Protein AF-A0A1J3HEH3-F1 (afdb_monomer_lite)

Organism: Noccaea caerulescens (NCBI:txid107243)

InterPro domains:
  IPR045122 Calcium permeable stress-gated cation channel 1-like [PTHR13018] (4-88)

Structure (mmCIF, N/CA/C/O backbone):
data_AF-A0A1J3HEH3-F1
#
_entry.id   AF-A0A1J3HEH3-F1
#
loop_
_atom_site.group_PDB
_atom_site.id
_atom_site.type_symbol
_atom_site.label_atom_id
_atom_site.label_alt_id
_atom_site.label_comp_id
_atom_site.label_asym_id
_atom_site.label_entity_id
_atom_site.label_seq_id
_atom_site.pdbx_PDB_ins_code
_atom_site.Cartn_x
_atom_site.Cartn_y
_atom_site.Cartn_z
_atom_site.occupancy
_atom_site.B_iso_or_equiv
_atom_site.auth_seq_id
_atom_site.auth_comp_id
_atom_site.auth_asym_id
_atom_site.auth_atom_id
_atom_site.pdbx_PDB_model_num
ATOM 1 N N . SER A 1 1 ? -23.350 -14.826 29.253 1.00 55.03 1 SER A N 1
ATOM 2 C CA . SER A 1 1 ? -22.639 -15.239 30.481 1.00 55.03 1 SER A CA 1
ATOM 3 C C . SER A 1 1 ? -23.355 -16.451 31.055 1.00 55.03 1 SER A C 1
ATOM 5 O O . SER A 1 1 ? -24.339 -16.294 31.759 1.00 55.03 1 SER A O 1
ATOM 7 N N . THR A 1 2 ? -22.941 -17.665 30.685 1.00 69.25 2 THR A N 1
ATOM 8 C CA . THR A 1 2 ? -23.605 -18.918 31.111 1.00 69.25 2 THR A CA 1
ATOM 9 C C . THR A 1 2 ? -23.197 -19.367 32.520 1.00 69.25 2 THR A C 1
ATOM 11 O O . THR A 1 2 ? -23.761 -20.311 33.052 1.00 69.25 2 THR A O 1
ATOM 14 N N . LYS A 1 3 ? -22.252 -18.660 33.160 1.00 76.94 3 LYS A N 1
ATOM 15 C CA . LYS A 1 3 ? -21.774 -18.915 34.532 1.00 76.94 3 LYS A CA 1
ATOM 16 C C . LYS A 1 3 ? -22.343 -17.947 35.586 1.00 76.94 3 LYS A C 1
ATOM 18 O O . LYS A 1 3 ? -21.741 -17.781 36.639 1.00 76.94 3 LYS A O 1
ATOM 23 N N . GLY A 1 4 ? -23.441 -17.241 35.297 1.00 65.56 4 GLY A N 1
ATOM 24 C CA . GLY A 1 4 ? -24.100 -16.351 36.271 1.00 65.56 4 GLY A CA 1
ATOM 25 C C . GLY A 1 4 ? -23.306 -15.097 36.673 1.00 65.56 4 GLY A C 1
ATOM 26 O O . GLY A 1 4 ? -23.712 -14.365 37.568 1.00 65.56 4 GLY A O 1
ATOM 27 N N . LYS A 1 5 ? -22.185 -14.794 36.004 1.00 69.12 5 LYS A N 1
ATOM 28 C CA . LYS A 1 5 ? -21.405 -13.569 36.237 1.00 69.12 5 LYS A CA 1
ATOM 29 C C . LYS A 1 5 ? -21.936 -12.452 35.345 1.00 69.12 5 LYS A C 1
ATOM 31 O O . LYS A 1 5 ? -21.387 -12.185 34.279 1.00 69.12 5 LYS A O 1
ATOM 36 N N . ALA A 1 6 ? -23.047 -11.846 35.751 1.00 68.81 6 ALA A N 1
ATOM 37 C CA . ALA A 1 6 ? -23.643 -10.700 35.058 1.00 68.81 6 ALA A CA 1
ATOM 38 C C . ALA A 1 6 ? -22.864 -9.389 35.286 1.00 68.81 6 ALA A C 1
ATOM 40 O O . ALA A 1 6 ? -23.082 -8.419 34.580 1.00 68.81 6 ALA A O 1
ATOM 41 N N . GLN A 1 7 ? -21.927 -9.365 36.240 1.00 74.19 7 GLN A N 1
ATOM 42 C CA . GLN A 1 7 ? -21.089 -8.196 36.541 1.00 74.19 7 GLN A CA 1
ATOM 43 C C . GLN A 1 7 ? -19.855 -8.072 35.626 1.00 74.19 7 GLN A C 1
ATOM 45 O O . GLN A 1 7 ? -19.184 -7.047 35.633 1.00 74.19 7 GLN A O 1
ATOM 50 N N . SER A 1 8 ? -19.527 -9.096 34.824 1.00 79.06 8 SER A N 1
ATOM 51 C CA . SER A 1 8 ? -18.344 -9.081 33.942 1.00 79.06 8 SER A CA 1
ATOM 52 C C . SER A 1 8 ? -18.623 -8.568 32.525 1.00 79.06 8 SER A C 1
ATOM 54 O O . SER A 1 8 ? -17.692 -8.307 31.769 1.00 79.06 8 SER A O 1
ATOM 56 N N . THR A 1 9 ? -19.890 -8.425 32.137 1.00 83.06 9 THR A N 1
ATOM 57 C CA . THR A 1 9 ? -20.309 -7.836 30.855 1.00 83.06 9 THR A CA 1
ATOM 58 C C . THR A 1 9 ? -19.808 -6.407 30.618 1.00 83.06 9 THR A C 1
ATOM 60 O O . THR A 1 9 ? -19.341 -6.176 29.505 1.00 83.06 9 THR A O 1
ATOM 63 N N . PRO A 1 10 ? -19.805 -5.460 31.584 1.00 85.31 10 PRO A N 1
ATOM 64 C CA . PRO A 1 10 ? -19.242 -4.128 31.337 1.00 85.31 10 PRO A CA 1
ATOM 65 C C . PRO A 1 10 ?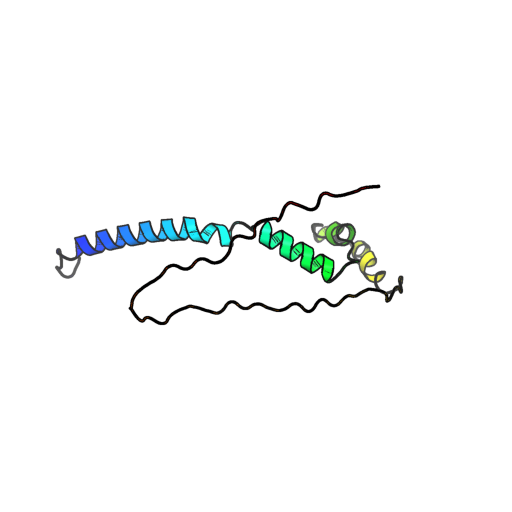 -17.752 -4.180 30.976 1.00 85.31 10 PRO A C 1
ATOM 67 O O . PRO A 1 10 ? -17.313 -3.471 30.076 1.00 85.31 10 PRO A O 1
ATOM 70 N N . PHE A 1 11 ? -16.983 -5.082 31.592 1.00 87.19 11 PHE A N 1
ATOM 71 C CA . PHE A 1 11 ? -15.567 -5.260 31.269 1.00 87.19 11 PHE A CA 1
ATOM 72 C C . PHE A 1 11 ? -15.354 -5.819 29.853 1.00 87.19 11 PHE A C 1
ATOM 74 O O . PHE A 1 11 ? -14.469 -5.364 29.134 1.00 87.19 11 PHE A O 1
ATOM 81 N N . LEU A 1 12 ? -16.201 -6.756 29.411 1.00 88.44 12 LEU A N 1
ATOM 82 C CA . LEU A 1 12 ? -16.157 -7.287 28.041 1.00 88.44 12 LEU A CA 1
ATOM 83 C C . LEU A 1 12 ? -16.525 -6.231 26.989 1.00 88.44 12 LEU A C 1
ATOM 85 O O . LEU A 1 12 ? -15.953 -6.224 25.899 1.00 88.44 12 LEU A O 1
ATOM 89 N N . ILE A 1 13 ? -17.447 -5.322 27.311 1.00 90.81 13 ILE A N 1
ATOM 90 C CA . ILE A 1 13 ? -17.818 -4.213 26.424 1.00 90.81 13 ILE A CA 1
ATOM 91 C C . ILE A 1 13 ? -16.640 -3.247 26.279 1.00 90.81 13 ILE A C 1
ATOM 93 O O . ILE A 1 13 ? -16.258 -2.918 25.157 1.00 90.81 13 ILE A O 1
ATOM 97 N N . VAL A 1 14 ? -16.014 -2.854 27.393 1.00 95.12 14 VAL A N 1
ATOM 98 C CA . VAL A 1 14 ? -14.816 -2.000 27.378 1.00 95.12 14 VAL A CA 1
ATOM 99 C C . VAL A 1 14 ? -13.687 -2.655 26.587 1.00 95.12 14 VAL A C 1
ATOM 101 O O . VAL A 1 14 ? -13.103 -2.005 25.724 1.00 95.12 14 VAL A O 1
ATOM 104 N N . LEU A 1 15 ? -13.423 -3.946 26.812 1.00 91.56 15 LEU A N 1
ATOM 105 C CA . LEU A 1 15 ? -12.418 -4.694 26.057 1.00 91.56 15 LEU A CA 1
ATOM 106 C C . LEU A 1 15 ? -12.694 -4.627 24.553 1.00 91.56 15 LEU A C 1
ATOM 108 O O . LEU A 1 15 ? -11.796 -4.299 23.789 1.00 91.56 15 LEU A O 1
ATOM 112 N N . THR A 1 16 ? -13.939 -4.859 24.137 1.00 93.94 16 THR A N 1
ATOM 113 C CA . THR A 1 16 ? -14.328 -4.817 22.720 1.00 93.94 16 THR A CA 1
ATOM 114 C C . THR A 1 16 ? -14.088 -3.434 22.105 1.00 93.94 16 THR A C 1
ATOM 116 O O . THR A 1 16 ? -13.525 -3.330 21.014 1.00 93.94 16 THR A O 1
ATOM 119 N N . ILE A 1 17 ? -14.449 -2.362 22.819 1.00 96.56 17 ILE A N 1
ATOM 120 C CA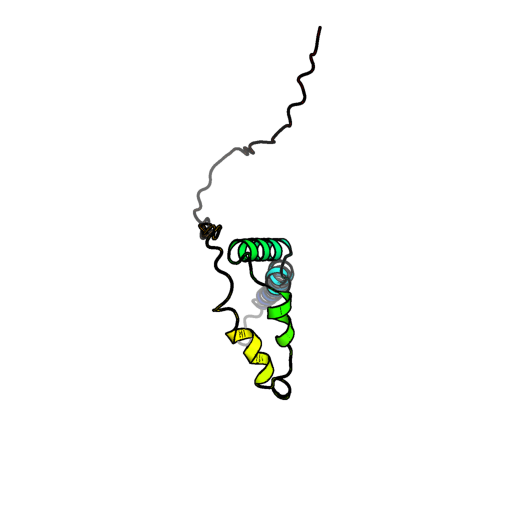 . ILE A 1 17 ? -14.214 -0.979 22.378 1.00 96.56 17 ILE A CA 1
ATOM 121 C C . ILE A 1 17 ? -12.709 -0.701 22.266 1.00 96.56 17 ILE A C 1
ATOM 123 O O . ILE A 1 17 ? -12.253 -0.184 21.244 1.00 96.56 17 ILE A O 1
ATOM 127 N N . CYS A 1 18 ? -11.923 -1.090 23.274 1.00 96.06 18 CYS A N 1
ATOM 128 C CA . CYS A 1 18 ? -10.469 -0.950 23.260 1.00 96.06 18 CYS A CA 1
ATOM 129 C C . CYS A 1 18 ? -9.827 -1.743 22.115 1.00 96.06 18 CYS A C 1
ATOM 131 O O . CYS A 1 18 ? -8.950 -1.210 21.441 1.00 96.06 18 CYS A O 1
ATOM 133 N N . THR A 1 19 ? -10.273 -2.971 21.840 1.00 95.94 19 THR A N 1
ATOM 134 C CA . THR A 1 19 ? -9.758 -3.795 20.737 1.00 95.94 19 THR A CA 1
ATOM 135 C C . THR A 1 19 ? -10.028 -3.150 19.380 1.00 95.94 19 THR A C 1
ATOM 137 O O . THR A 1 19 ? -9.120 -3.069 18.555 1.00 95.94 19 THR A O 1
ATOM 140 N N . ILE A 1 20 ? -11.240 -2.635 19.144 1.00 96.62 20 ILE A N 1
ATOM 141 C CA . ILE A 1 20 ? -11.574 -1.961 17.879 1.00 96.62 20 ILE A CA 1
ATOM 142 C C . ILE A 1 20 ? -10.791 -0.648 17.741 1.00 96.62 20 ILE A C 1
ATOM 144 O O . ILE A 1 20 ? -10.254 -0.359 16.670 1.00 96.62 20 ILE A O 1
ATOM 148 N N . GLY A 1 21 ? -10.685 0.137 18.817 1.00 96.50 21 GLY A N 1
ATOM 149 C CA . GLY A 1 21 ? -9.900 1.373 18.833 1.00 96.50 21 GLY A CA 1
ATOM 150 C C . GLY A 1 21 ? -8.421 1.117 18.542 1.00 96.50 21 GLY A C 1
ATOM 151 O O . GLY A 1 21 ? -7.835 1.771 17.678 1.00 96.50 21 GLY A O 1
ATOM 152 N N . PHE A 1 22 ? -7.845 0.104 19.188 1.00 96.19 22 PHE A N 1
ATOM 153 C CA . PHE A 1 22 ? -6.469 -0.321 18.959 1.00 96.19 22 PHE A CA 1
ATOM 154 C C . PHE A 1 22 ? -6.257 -0.817 17.526 1.00 96.19 22 PHE A C 1
ATOM 156 O O . PHE A 1 22 ? -5.295 -0.414 16.881 1.00 96.19 22 PHE A O 1
ATOM 163 N N . HIS A 1 23 ? -7.187 -1.599 16.973 1.00 95.56 23 HIS A N 1
ATOM 164 C CA . HIS A 1 23 ? -7.116 -2.030 15.578 1.00 95.56 23 HIS A CA 1
ATOM 165 C C . HIS A 1 23 ? -7.106 -0.838 14.607 1.00 95.56 23 HIS A C 1
ATOM 167 O O . HIS A 1 23 ? -6.292 -0.799 13.687 1.00 95.56 23 HIS A O 1
ATOM 173 N N . ARG A 1 24 ? -7.962 0.173 14.819 1.00 94.62 24 ARG A N 1
ATOM 174 C CA . ARG A 1 24 ? -7.968 1.391 13.985 1.00 94.62 24 ARG A CA 1
ATOM 175 C C . ARG A 1 24 ? -6.668 2.182 14.113 1.00 94.62 24 ARG A C 1
ATOM 177 O O . ARG A 1 24 ? -6.172 2.684 13.107 1.00 94.62 24 ARG A O 1
ATOM 184 N N . PHE A 1 25 ? -6.114 2.263 15.320 1.00 95.31 25 PHE A N 1
ATOM 185 C CA . PHE A 1 25 ? -4.817 2.889 15.557 1.00 95.31 25 PHE A CA 1
ATOM 186 C C . PHE A 1 25 ? -3.693 2.151 14.818 1.00 95.31 25 PHE A C 1
ATOM 188 O O . PHE A 1 25 ? -2.927 2.771 14.081 1.00 95.31 25 PHE A O 1
ATOM 195 N N . CYS A 1 26 ? -3.632 0.824 14.950 1.00 94.06 26 CYS A N 1
ATOM 196 C CA . CYS A 1 26 ? -2.638 0.006 14.269 1.00 94.06 26 CYS A CA 1
ATOM 197 C C . CYS A 1 26 ? -2.756 0.116 12.750 1.00 94.06 26 CYS A C 1
ATOM 199 O O . CYS A 1 26 ? -1.744 0.257 12.068 1.00 94.06 26 CYS A O 1
ATOM 201 N N . LYS A 1 27 ? -3.986 0.119 12.231 1.00 92.06 27 LYS A N 1
ATOM 202 C CA . LYS A 1 27 ? -4.248 0.296 10.808 1.00 92.06 27 LYS A CA 1
ATOM 203 C C . LYS A 1 27 ? -3.692 1.637 10.315 1.00 92.06 27 LYS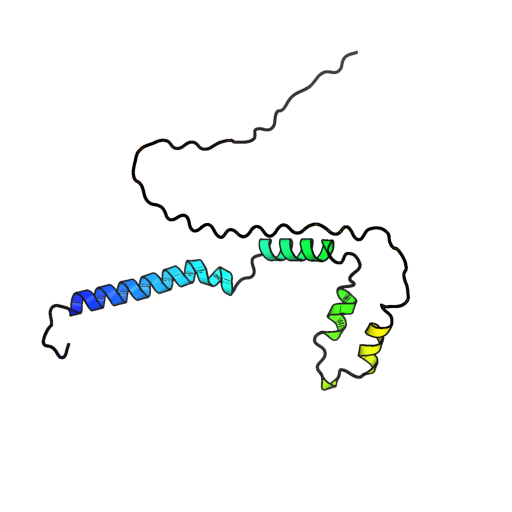 A C 1
ATOM 205 O O . LYS A 1 27 ? -2.811 1.653 9.470 1.00 92.06 27 LYS A O 1
ATOM 210 N N . GLY A 1 28 ? -4.073 2.754 10.935 1.00 89.31 28 GLY A N 1
ATOM 211 C CA . GLY A 1 28 ? -3.583 4.073 10.517 1.00 89.31 28 GLY A CA 1
ATOM 212 C C . GLY A 1 28 ? -2.067 4.263 10.655 1.00 89.31 28 GLY A C 1
ATOM 213 O O . GLY A 1 28 ? -1.463 4.969 9.850 1.00 89.31 28 GLY A O 1
ATOM 214 N N . ARG A 1 29 ? -1.431 3.648 11.662 1.00 92.69 29 ARG A N 1
ATOM 215 C CA . ARG A 1 29 ? -0.005 3.873 11.938 1.00 92.69 29 ARG A CA 1
ATOM 216 C C . ARG A 1 29 ? 0.939 2.934 11.191 1.00 92.69 29 ARG A C 1
ATOM 218 O O . ARG A 1 29 ? 2.070 3.349 10.921 1.00 92.69 29 ARG A O 1
ATOM 225 N N . TYR A 1 30 ? 0.513 1.703 10.910 1.00 92.25 30 TYR A N 1
ATOM 226 C CA . TYR A 1 30 ? 1.384 0.651 10.379 1.00 92.25 30 TYR A CA 1
ATOM 227 C C . TYR A 1 30 ? 0.995 0.167 8.980 1.00 92.25 30 TYR A C 1
ATOM 229 O O . TYR A 1 30 ? 1.884 -0.270 8.260 1.00 92.25 30 TYR A O 1
ATOM 237 N N . GLU A 1 31 ? -0.268 0.276 8.552 1.00 90.50 31 GLU A N 1
ATOM 238 C CA . GLU A 1 31 ? -0.706 -0.208 7.228 1.00 90.50 31 GLU A CA 1
ATOM 239 C C . GLU A 1 31 ? 0.065 0.459 6.085 1.00 90.50 31 GLU A C 1
ATOM 241 O O . GLU A 1 31 ? 0.484 -0.215 5.145 1.00 90.50 31 GLU A O 1
ATOM 246 N N . SER A 1 32 ? 0.341 1.762 6.203 1.00 86.19 32 SER A N 1
ATOM 247 C CA . SER A 1 32 ? 1.082 2.508 5.184 1.00 86.19 32 SER A CA 1
ATOM 248 C C . SER A 1 32 ? 2.458 1.914 4.888 1.00 86.19 32 SER A C 1
ATOM 250 O O . SER A 1 32 ? 2.899 1.998 3.753 1.00 86.19 32 SER A O 1
ATOM 252 N N . ALA A 1 33 ? 3.119 1.285 5.865 1.00 87.81 33 ALA A N 1
ATOM 253 C CA . ALA A 1 33 ? 4.431 0.669 5.657 1.00 87.81 33 ALA A CA 1
ATOM 254 C C . ALA A 1 33 ? 4.372 -0.647 4.857 1.00 87.81 33 ALA A C 1
ATOM 256 O O . ALA A 1 33 ? 5.401 -1.100 4.368 1.00 87.81 33 ALA A O 1
ATOM 257 N N . PHE A 1 34 ? 3.196 -1.268 4.737 1.00 88.38 34 PHE A N 1
ATOM 258 C CA . PHE A 1 34 ? 3.011 -2.525 4.004 1.00 88.38 34 PHE A CA 1
ATOM 259 C C . PHE A 1 34 ? 2.351 -2.323 2.643 1.00 88.38 34 PHE A C 1
ATOM 261 O O . PHE A 1 34 ? 2.591 -3.101 1.726 1.00 88.38 34 PHE A O 1
ATOM 268 N N . VAL A 1 35 ? 1.506 -1.299 2.517 1.00 89.62 35 VAL A N 1
ATOM 269 C CA . VAL A 1 35 ? 0.755 -1.032 1.283 1.00 89.62 35 VAL A CA 1
ATOM 270 C C . VAL A 1 35 ? 1.486 -0.040 0.384 1.00 89.62 35 VAL A C 1
ATOM 272 O O . VAL A 1 35 ? 1.430 -0.158 -0.837 1.00 89.62 35 VAL A O 1
ATOM 275 N N . ILE A 1 36 ? 2.166 0.946 0.971 1.00 90.88 36 ILE A N 1
ATOM 276 C CA . ILE A 1 36 ? 2.793 2.035 0.226 1.00 90.88 36 ILE A CA 1
ATOM 277 C C . ILE A 1 36 ? 4.303 1.849 0.280 1.00 90.88 36 ILE A C 1
ATOM 279 O O . ILE A 1 36 ? 4.884 1.758 1.358 1.00 90.88 36 ILE A O 1
ATOM 283 N N . ASN A 1 37 ? 4.945 1.853 -0.886 1.00 88.25 37 ASN A N 1
ATOM 284 C CA . ASN A 1 37 ? 6.397 1.911 -0.966 1.00 88.25 37 ASN A CA 1
ATOM 285 C C . ASN A 1 37 ? 6.842 3.387 -0.885 1.00 88.25 37 ASN A C 1
ATOM 287 O O . ASN A 1 37 ? 6.565 4.148 -1.818 1.00 88.25 37 ASN A O 1
ATOM 291 N N . PRO A 1 38 ? 7.461 3.844 0.220 1.00 90.69 38 PRO A N 1
ATOM 292 C CA . PRO A 1 38 ? 7.816 5.248 0.381 1.00 90.69 38 PRO A CA 1
ATOM 293 C C . PRO A 1 38 ? 8.940 5.646 -0.582 1.00 90.69 38 PRO A C 1
ATOM 295 O O . PRO A 1 38 ? 9.935 4.937 -0.733 1.00 90.69 38 PRO A O 1
ATOM 298 N N . LEU A 1 39 ? 8.826 6.842 -1.169 1.00 92.56 39 LEU A N 1
ATOM 299 C CA . LEU A 1 39 ? 9.767 7.340 -2.180 1.00 92.56 39 LEU A CA 1
ATOM 300 C C . LEU A 1 39 ? 11.220 7.367 -1.685 1.00 92.56 39 LEU A C 1
ATOM 302 O O . LEU A 1 39 ? 12.138 7.074 -2.443 1.00 92.56 39 LEU A O 1
ATOM 306 N N . GLN A 1 40 ? 11.435 7.683 -0.405 1.00 90.88 40 GLN A N 1
ATOM 307 C CA . GLN A 1 40 ? 12.774 7.699 0.178 1.00 90.88 40 GLN A CA 1
ATOM 308 C C . GLN A 1 40 ? 13.442 6.319 0.118 1.00 90.88 40 GLN A C 1
ATOM 310 O O . GLN A 1 40 ? 14.631 6.237 -0.172 1.00 90.88 40 GLN A O 1
ATOM 315 N N . GLU A 1 41 ? 12.702 5.240 0.381 1.00 90.69 41 GLU A N 1
ATOM 316 C CA . GLU A 1 41 ? 13.260 3.887 0.328 1.00 90.69 41 GLU A CA 1
ATOM 317 C C . GLU A 1 41 ? 13.489 3.433 -1.115 1.00 90.69 41 GLU A C 1
ATOM 319 O O . GLU A 1 41 ? 14.526 2.831 -1.393 1.00 90.69 41 GLU A O 1
ATOM 324 N N . ALA A 1 42 ? 12.576 3.776 -2.030 1.00 93.69 42 ALA A N 1
ATOM 325 C CA . ALA A 1 42 ? 12.749 3.529 -3.460 1.00 93.69 42 ALA A CA 1
ATOM 326 C C . ALA A 1 42 ? 14.018 4.214 -3.993 1.00 93.69 42 ALA A C 1
ATOM 328 O O . ALA A 1 42 ? 14.900 3.548 -4.516 1.00 93.69 42 ALA A O 1
ATOM 329 N N . MET A 1 43 ? 14.197 5.509 -3.719 1.00 93.88 43 MET A N 1
ATOM 330 C CA . MET A 1 43 ? 15.364 6.268 -4.177 1.00 93.88 43 MET A CA 1
ATOM 331 C C . MET A 1 43 ? 16.688 5.724 -3.618 1.00 93.88 43 MET A C 1
ATOM 333 O O . MET A 1 43 ? 17.701 5.706 -4.319 1.00 93.88 43 MET A O 1
ATOM 337 N N . ILE A 1 44 ? 16.702 5.271 -2.357 1.00 93.56 44 ILE A N 1
ATOM 338 C CA . ILE A 1 44 ? 17.889 4.641 -1.759 1.00 93.56 44 ILE A CA 1
ATOM 339 C C . ILE A 1 44 ? 18.226 3.333 -2.485 1.00 93.56 44 ILE A C 1
ATOM 341 O O . ILE A 1 44 ? 19.403 3.080 -2.739 1.00 93.56 44 ILE A O 1
ATOM 345 N N . LYS A 1 45 ? 17.218 2.515 -2.817 1.00 93.12 45 LYS A N 1
ATOM 346 C CA . LYS A 1 45 ? 17.411 1.258 -3.554 1.00 93.12 45 LYS A CA 1
ATOM 347 C C . LYS A 1 45 ? 17.893 1.518 -4.979 1.00 93.12 45 LYS A C 1
ATOM 349 O O . LYS A 1 45 ? 18.907 0.940 -5.349 1.00 93.12 45 LYS A O 1
ATOM 354 N N . ASP A 1 46 ? 17.277 2.454 -5.694 1.00 92.12 46 ASP A N 1
ATOM 355 C CA . ASP A 1 46 ? 17.666 2.819 -7.063 1.00 92.12 46 ASP A CA 1
ATOM 356 C C . ASP A 1 46 ? 19.111 3.345 -7.117 1.00 92.12 46 ASP A C 1
ATOM 358 O O . ASP A 1 46 ? 19.895 2.992 -7.996 1.00 92.12 46 ASP A O 1
ATOM 362 N N . THR A 1 47 ? 19.505 4.170 -6.139 1.00 92.25 47 THR A N 1
ATOM 363 C CA . THR A 1 47 ? 20.879 4.699 -6.058 1.00 92.25 47 THR A CA 1
ATOM 364 C C . THR A 1 47 ? 21.886 3.594 -5.749 1.00 92.25 47 THR A C 1
ATOM 366 O O . THR A 1 47 ? 22.985 3.584 -6.303 1.00 92.25 47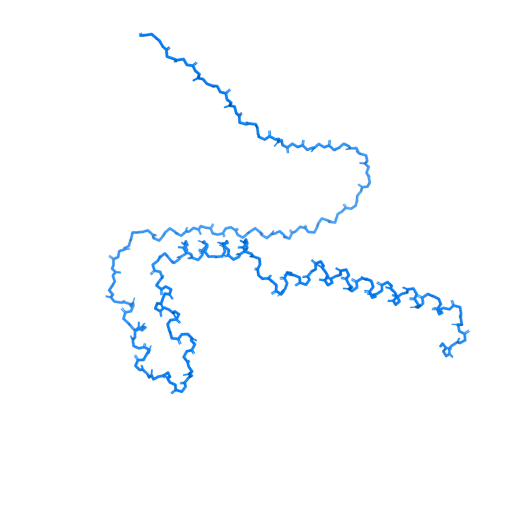 THR A O 1
ATOM 369 N N . LEU A 1 48 ? 21.526 2.667 -4.857 1.00 92.50 48 LEU A N 1
ATOM 370 C CA . LEU A 1 48 ? 22.373 1.530 -4.513 1.00 92.50 48 LEU A CA 1
ATOM 371 C C . LEU A 1 48 ? 22.541 0.588 -5.705 1.00 92.50 48 LEU A C 1
ATOM 373 O O . LEU A 1 48 ? 23.658 0.152 -5.965 1.00 92.50 48 LEU A O 1
ATOM 377 N N . GLU A 1 49 ? 21.463 0.289 -6.425 1.00 88.06 49 GLU A N 1
ATOM 378 C CA . GLU A 1 49 ? 21.495 -0.561 -7.616 1.00 88.06 49 GLU A CA 1
ATOM 379 C C . GLU A 1 49 ? 22.381 0.054 -8.699 1.00 88.06 49 GLU A C 1
ATOM 381 O O . GLU A 1 49 ? 23.308 -0.598 -9.172 1.00 88.06 49 GLU A O 1
ATOM 386 N N . LYS A 1 50 ? 22.202 1.348 -8.985 1.00 88.81 50 LYS A N 1
ATOM 387 C CA . LYS A 1 50 ? 23.037 2.074 -9.948 1.00 88.81 50 LYS A CA 1
ATOM 388 C C . LYS A 1 50 ? 24.521 2.087 -9.570 1.00 88.81 50 LYS A C 1
ATOM 390 O O . LYS A 1 50 ? 25.378 2.116 -10.446 1.00 88.81 50 LYS A O 1
ATOM 395 N N . ALA A 1 51 ? 24.833 2.092 -8.274 1.00 87.50 51 ALA A N 1
ATOM 396 C CA . ALA A 1 51 ? 26.211 2.007 -7.795 1.00 87.50 51 ALA A CA 1
ATOM 397 C C . ALA A 1 51 ? 26.781 0.581 -7.856 1.00 87.50 51 ALA A C 1
ATOM 399 O O . ALA A 1 51 ? 27.997 0.417 -7.900 1.00 87.50 51 ALA A O 1
ATOM 400 N N . ARG A 1 52 ? 25.924 -0.444 -7.822 1.00 87.69 52 ARG A N 1
ATOM 401 C CA . ARG A 1 52 ? 26.327 -1.850 -7.895 1.00 87.69 52 ARG A CA 1
ATOM 402 C C . ARG A 1 52 ? 26.578 -2.289 -9.337 1.00 87.69 52 ARG A C 1
ATOM 404 O O . ARG A 1 52 ? 27.569 -2.965 -9.581 1.00 87.69 52 ARG A O 1
ATOM 411 N N . GLU A 1 53 ? 25.687 -1.922 -10.254 1.00 86.38 53 GLU A N 1
ATOM 412 C CA . GLU A 1 53 ? 25.710 -2.336 -11.662 1.00 86.38 53 GLU A CA 1
ATOM 413 C C . GLU A 1 53 ? 25.542 -1.099 -12.566 1.00 86.38 53 GLU A C 1
ATOM 415 O O . GLU A 1 53 ? 24.437 -0.786 -13.014 1.00 86.38 53 GLU A O 1
ATOM 420 N N . PRO A 1 54 ? 26.630 -0.343 -12.814 1.00 82.69 54 PRO A N 1
ATOM 421 C CA . PRO A 1 54 ? 26.557 0.941 -13.514 1.00 82.69 54 PRO A CA 1
ATOM 422 C C . PRO A 1 54 ? 26.223 0.824 -15.010 1.00 82.69 54 PRO A C 1
ATOM 424 O O . PRO A 1 54 ? 25.658 1.762 -15.570 1.00 82.69 54 PRO A O 1
ATOM 427 N N . ASN A 1 55 ? 26.532 -0.314 -15.640 1.00 85.56 55 ASN A N 1
ATOM 428 C CA . ASN A 1 55 ? 26.371 -0.538 -17.082 1.00 85.56 55 ASN A CA 1
ATOM 429 C C . ASN A 1 55 ? 25.075 -1.294 -17.451 1.00 85.56 55 ASN A C 1
ATOM 431 O O . ASN A 1 55 ? 24.887 -1.666 -18.606 1.00 85.56 55 ASN A O 1
ATOM 435 N N . LEU A 1 56 ? 24.153 -1.506 -16.502 1.00 84.81 56 LEU A N 1
ATOM 436 C CA . LEU A 1 56 ? 22.914 -2.251 -16.746 1.00 84.81 56 LEU A CA 1
ATOM 437 C C . LEU A 1 56 ? 21.940 -1.475 -17.655 1.00 84.81 56 LEU A C 1
ATOM 439 O O . LEU A 1 56 ? 21.418 -0.414 -17.293 1.00 84.81 56 LEU A O 1
ATOM 443 N N . ASN A 1 57 ? 21.618 -2.034 -18.826 1.00 87.81 57 ASN A N 1
ATOM 444 C CA . ASN A 1 57 ? 20.628 -1.458 -19.738 1.00 87.81 57 ASN A CA 1
ATOM 445 C C . ASN A 1 57 ? 19.189 -1.828 -19.326 1.00 87.81 57 ASN A C 1
ATOM 447 O O . ASN A 1 57 ? 18.594 -2.789 -19.819 1.00 87.81 57 ASN A O 1
ATOM 451 N N . ILE A 1 58 ? 18.592 -1.004 -18.458 1.00 89.69 58 ILE A N 1
ATOM 452 C CA . ILE A 1 58 ? 17.234 -1.206 -17.912 1.00 89.69 58 ILE A CA 1
ATOM 453 C C . ILE A 1 58 ? 16.174 -1.347 -19.024 1.00 89.69 58 ILE A C 1
ATOM 455 O O . ILE A 1 58 ? 15.222 -2.115 -18.889 1.00 89.69 58 ILE A O 1
ATOM 459 N N . LYS A 1 59 ? 16.325 -0.623 -20.145 1.00 88.56 59 LYS A N 1
ATOM 460 C CA . LYS A 1 59 ? 15.356 -0.643 -21.252 1.00 88.56 59 LYS A CA 1
ATOM 461 C C . LYS A 1 59 ? 15.304 -2.014 -21.920 1.00 88.56 59 LYS A C 1
ATOM 463 O O . LYS A 1 59 ? 14.210 -2.529 -22.126 1.00 88.56 59 LYS A O 1
ATOM 468 N N . ARG A 1 60 ? 16.466 -2.580 -22.252 1.00 86.88 60 ARG A N 1
ATOM 469 C CA . ARG A 1 60 ? 16.566 -3.925 -22.835 1.00 86.88 60 ARG A CA 1
ATOM 470 C C . ARG A 1 60 ? 16.088 -4.979 -21.840 1.00 86.88 60 ARG A C 1
ATOM 472 O O . ARG A 1 60 ? 15.251 -5.801 -22.192 1.00 86.88 60 ARG A O 1
ATOM 479 N N . PHE A 1 61 ? 16.513 -4.870 -20.580 1.00 86.50 61 PHE A N 1
ATOM 480 C CA . PHE A 1 61 ? 16.129 -5.801 -19.518 1.00 86.50 61 PHE A CA 1
ATOM 481 C C . PHE A 1 61 ? 14.607 -5.894 -19.301 1.00 86.50 61 PHE A C 1
ATOM 483 O O . PHE A 1 61 ? 14.065 -6.983 -19.125 1.00 86.50 61 PHE A O 1
ATOM 490 N N . LEU A 1 62 ? 13.893 -4.763 -19.339 1.00 90.81 62 LEU A N 1
ATOM 491 C CA . LEU A 1 62 ? 12.444 -4.727 -19.098 1.00 90.81 62 LEU A CA 1
ATOM 492 C C . LEU A 1 62 ? 11.591 -4.954 -20.355 1.00 90.81 62 LEU A C 1
ATOM 494 O O . LEU A 1 62 ? 10.381 -5.146 -20.229 1.00 90.81 62 LEU A O 1
ATOM 498 N N . GLN A 1 63 ? 12.186 -4.945 -21.552 1.00 89.75 63 GLN A N 1
ATOM 499 C CA . GLN A 1 63 ? 11.458 -4.996 -22.824 1.00 89.75 63 GLN A CA 1
ATOM 500 C C . GLN A 1 63 ? 10.602 -6.262 -22.973 1.00 89.75 63 GLN A C 1
ATOM 502 O O . GLN A 1 63 ? 9.478 -6.180 -23.465 1.00 89.75 63 GLN A O 1
ATOM 507 N N . SER A 1 64 ? 11.102 -7.415 -22.523 1.00 85.81 64 SER A N 1
ATOM 508 C CA . SER A 1 64 ? 10.410 -8.707 -22.626 1.00 85.81 64 SER A CA 1
ATOM 509 C C . SER A 1 64 ? 9.760 -9.181 -21.317 1.00 85.81 64 SER A C 1
ATOM 511 O O . SER A 1 64 ? 9.124 -10.235 -21.292 1.00 85.81 64 SER A O 1
ATOM 513 N N . ALA A 1 65 ? 9.853 -8.401 -20.231 1.00 89.69 65 ALA A N 1
ATOM 514 C CA . ALA A 1 65 ? 9.473 -8.830 -18.878 1.00 89.69 65 ALA A CA 1
ATOM 515 C C . ALA A 1 65 ? 7.977 -9.156 -18.701 1.00 89.69 65 ALA A C 1
ATOM 517 O O . ALA A 1 65 ? 7.618 -9.958 -17.841 1.00 89.69 65 ALA A O 1
ATOM 518 N N . TYR A 1 66 ? 7.108 -8.551 -19.515 1.00 90.81 66 TYR A N 1
ATOM 519 C CA . TYR A 1 66 ? 5.652 -8.738 -19.454 1.00 90.81 66 TYR A CA 1
ATOM 520 C C . TYR A 1 66 ? 5.067 -9.354 -20.732 1.00 90.81 66 TYR A C 1
ATOM 522 O O . TYR A 1 66 ? 3.854 -9.302 -20.944 1.00 90.81 66 TYR A O 1
ATOM 530 N N . ILE A 1 67 ? 5.910 -9.944 -21.587 1.00 90.38 67 ILE A N 1
ATOM 531 C CA . ILE A 1 67 ? 5.435 -10.712 -22.741 1.00 90.38 67 ILE A CA 1
ATOM 532 C C . ILE A 1 67 ? 4.786 -11.999 -22.224 1.00 90.38 67 ILE A C 1
ATOM 534 O O . ILE A 1 67 ? 5.341 -12.708 -21.382 1.00 90.38 67 ILE A O 1
ATOM 538 N N . HIS A 1 68 ? 3.577 -12.290 -22.707 1.00 90.56 68 HIS A N 1
ATOM 539 C CA . HIS A 1 68 ? 2.865 -13.505 -22.327 1.00 90.56 68 HIS A CA 1
ATOM 540 C C . HIS A 1 68 ? 3.674 -14.742 -22.762 1.00 90.56 68 HIS A C 1
ATOM 542 O O . HIS A 1 68 ? 4.146 -14.753 -23.898 1.00 90.56 68 HIS A O 1
ATOM 548 N N . PRO A 1 69 ? 3.779 -15.810 -21.946 1.00 87.06 69 PRO A N 1
ATOM 549 C CA . PRO A 1 69 ? 4.636 -16.962 -22.254 1.00 87.06 69 PRO A CA 1
ATOM 550 C C . PRO A 1 69 ? 4.381 -17.622 -23.618 1.00 87.06 69 PRO A C 1
ATOM 552 O O . PRO A 1 69 ? 5.294 -18.186 -24.196 1.00 87.06 69 PRO A O 1
ATOM 555 N N . ILE A 1 70 ? 3.155 -17.534 -24.147 1.00 88.56 70 ILE A N 1
ATOM 556 C CA . ILE A 1 70 ? 2.778 -18.079 -25.469 1.00 88.56 70 ILE A CA 1
ATOM 557 C C . ILE A 1 70 ? 3.422 -17.309 -26.636 1.00 88.56 70 ILE A C 1
ATOM 559 O O . ILE A 1 70 ? 3.615 -17.886 -27.694 1.00 88.56 70 ILE A O 1
ATOM 563 N N . PHE A 1 71 ? 3.730 -16.023 -26.453 1.00 83.25 71 PHE A N 1
ATOM 564 C CA . PHE A 1 71 ? 4.401 -15.178 -27.455 1.00 83.25 71 PHE A CA 1
ATOM 565 C C . PHE A 1 71 ? 5.902 -15.060 -27.198 1.00 83.25 71 PHE A C 1
ATOM 567 O O . PHE A 1 71 ? 6.586 -14.258 -27.829 1.00 83.25 71 PHE A O 1
ATOM 574 N N . LYS A 1 72 ? 6.397 -15.779 -26.190 1.00 79.19 72 LYS A N 1
ATOM 575 C CA . LYS A 1 72 ? 7.802 -15.779 -25.832 1.00 79.19 72 LYS A CA 1
ATOM 576 C C . LYS A 1 72 ? 8.483 -16.851 -26.673 1.00 79.19 72 LYS A C 1
ATOM 578 O O . LYS A 1 72 ? 8.743 -17.951 -26.201 1.00 79.19 72 LYS A O 1
ATOM 583 N N . ASP A 1 73 ? 8.662 -16.529 -27.945 1.00 68.75 73 ASP A N 1
ATOM 584 C CA . ASP A 1 73 ? 9.350 -17.395 -28.894 1.00 68.75 73 ASP A CA 1
ATOM 585 C C . ASP A 1 73 ? 10.840 -17.471 -28.521 1.00 68.75 73 ASP A C 1
ATOM 587 O O . ASP A 1 73 ? 11.396 -16.521 -27.963 1.00 68.75 73 ASP A O 1
ATOM 591 N N . GLU A 1 74 ? 11.494 -18.599 -28.814 1.00 60.91 74 GLU A N 1
ATOM 592 C CA . GLU A 1 74 ? 12.895 -18.869 -28.432 1.00 60.91 74 GLU A CA 1
ATOM 593 C C . GLU A 1 74 ? 13.901 -17.858 -29.029 1.00 60.91 74 GLU A C 1
ATOM 595 O O . GLU A 1 74 ? 15.026 -17.751 -28.555 1.00 60.91 74 GLU A O 1
ATOM 600 N N . GLU A 1 75 ? 13.472 -17.055 -30.008 1.00 56.41 75 GLU A N 1
ATOM 601 C CA . GLU A 1 75 ? 14.239 -15.972 -30.638 1.00 56.41 75 GLU A CA 1
ATOM 602 C C . GLU A 1 75 ? 14.397 -14.731 -29.731 1.00 56.41 75 GLU A C 1
ATOM 604 O O . GLU A 1 75 ? 15.367 -13.995 -29.857 1.00 56.41 75 GLU A O 1
ATOM 609 N N . TYR A 1 76 ? 13.505 -14.513 -28.753 1.00 55.34 76 TYR A N 1
ATOM 610 C CA . TYR A 1 76 ? 13.613 -13.396 -27.792 1.00 55.34 76 TYR A CA 1
ATOM 611 C C . TYR A 1 76 ? 14.574 -13.663 -26.622 1.00 55.34 76 TYR A C 1
ATOM 613 O O . TYR A 1 76 ? 14.789 -12.779 -25.789 1.00 55.34 76 TYR A O 1
ATOM 621 N N . GLU A 1 77 ? 15.107 -14.881 -26.518 1.00 55.41 77 GLU A N 1
ATOM 622 C CA . GLU A 1 77 ? 16.124 -15.251 -25.528 1.00 55.41 77 GLU A CA 1
ATOM 623 C C . GLU A 1 77 ? 17.553 -15.181 -26.106 1.00 55.41 77 GLU A C 1
ATOM 625 O O . GLU A 1 77 ? 18.502 -15.284 -25.332 1.00 55.41 77 GLU A O 1
ATOM 630 N N . ASP A 1 78 ? 17.732 -14.953 -27.417 1.00 51.00 78 ASP A N 1
ATOM 631 C CA . ASP A 1 78 ? 19.065 -14.889 -28.049 1.00 51.00 78 ASP A CA 1
ATOM 632 C C . ASP A 1 78 ? 19.831 -13.593 -27.708 1.00 51.00 78 ASP A C 1
ATOM 634 O O . ASP A 1 78 ? 21.044 -13.625 -27.505 1.00 51.00 78 ASP A O 1
ATOM 638 N N . ASP A 1 79 ? 19.116 -12.487 -27.451 1.00 53.78 79 ASP A N 1
ATOM 639 C CA . ASP A 1 79 ? 19.686 -11.218 -26.953 1.00 53.78 79 ASP A CA 1
ATOM 640 C C . ASP A 1 79 ? 20.353 -11.352 -25.557 1.00 53.78 79 ASP A C 1
ATOM 642 O O . ASP A 1 79 ? 20.998 -10.422 -25.069 1.00 53.78 79 ASP A O 1
ATOM 646 N N . ARG A 1 80 ? 20.171 -12.484 -24.854 1.00 52.41 80 ARG A N 1
ATOM 647 C CA . ARG A 1 80 ? 20.801 -12.771 -23.547 1.00 52.41 80 ARG A CA 1
ATOM 648 C C . ARG A 1 80 ? 22.119 -13.539 -23.673 1.00 52.41 80 ARG A C 1
ATOM 650 O O . ARG A 1 80 ? 22.858 -13.597 -22.690 1.00 52.41 80 ARG A O 1
ATOM 657 N N . SER A 1 81 ? 22.417 -14.127 -24.834 1.00 45.88 81 SER A N 1
ATOM 658 C CA . SER A 1 81 ? 23.666 -14.867 -25.087 1.00 45.88 81 SER A CA 1
ATOM 659 C C . SER A 1 81 ? 24.828 -13.959 -25.490 1.00 45.88 81 SER A C 1
ATOM 661 O O . SER A 1 81 ? 25.986 -14.333 -25.310 1.00 45.88 81 SER A O 1
ATOM 663 N N . GLU A 1 82 ? 24.535 -12.778 -26.032 1.00 46.91 82 GLU A N 1
ATOM 664 C CA . GLU A 1 82 ? 25.528 -11.864 -26.611 1.00 46.91 82 GLU A CA 1
ATOM 665 C C . GLU A 1 82 ? 26.172 -10.896 -25.597 1.00 46.91 82 GLU A C 1
ATOM 667 O O . GLU A 1 82 ? 27.211 -10.305 -25.880 1.00 46.91 82 GLU A O 1
ATOM 672 N N . GLU A 1 83 ? 25.665 -10.817 -24.360 1.00 48.78 83 GLU A N 1
ATOM 673 C CA . GLU A 1 83 ? 26.220 -9.952 -23.297 1.00 48.78 83 GLU A CA 1
ATOM 674 C C . GLU A 1 83 ? 27.510 -10.503 -22.645 1.00 48.78 83 GLU A C 1
ATOM 676 O O . GLU A 1 83 ? 28.126 -9.840 -21.816 1.00 48.78 83 GLU A O 1
ATOM 681 N N . LEU A 1 84 ? 27.969 -11.706 -23.012 1.00 48.62 84 LEU A N 1
ATOM 682 C CA . LEU A 1 84 ? 29.201 -12.284 -22.452 1.00 48.62 84 LEU A CA 1
ATOM 683 C C . LEU A 1 84 ? 30.454 -12.084 -23.320 1.00 48.62 84 LEU A C 1
ATOM 685 O O . LEU A 1 84 ? 31.517 -12.549 -22.910 1.00 48.62 84 LEU A O 1
ATOM 689 N N . LEU A 1 85 ? 30.365 -11.440 -24.495 1.00 49.31 85 LEU A N 1
ATOM 690 C CA . LEU A 1 85 ? 31.478 -11.447 -25.460 1.00 49.31 85 LEU A CA 1
ATOM 691 C C . LEU A 1 85 ? 31.957 -10.106 -26.031 1.00 49.31 85 LEU A C 1
ATOM 693 O O . LEU A 1 85 ? 32.941 -10.136 -26.766 1.00 49.31 85 LEU A O 1
ATOM 697 N N . GLU A 1 86 ? 31.390 -8.945 -25.695 1.00 49.56 86 GLU A N 1
ATOM 698 C CA . GLU A 1 86 ? 31.904 -7.697 -26.288 1.00 49.56 86 GLU A CA 1
ATOM 699 C C . GLU A 1 86 ? 31.625 -6.442 -25.440 1.00 49.56 86 GLU A C 1
ATOM 701 O O . GLU A 1 86 ? 30.731 -5.666 -25.740 1.00 49.56 86 GLU A O 1
ATOM 706 N N . ASP A 1 87 ? 32.356 -6.252 -24.340 1.00 38.88 87 ASP A N 1
ATOM 707 C CA . ASP A 1 87 ? 33.258 -5.096 -24.198 1.00 38.88 87 ASP A CA 1
ATOM 708 C C . ASP A 1 87 ? 34.118 -5.273 -22.940 1.00 38.88 87 ASP A C 1
ATOM 710 O O . ASP A 1 87 ? 33.663 -5.688 -21.873 1.00 38.88 87 ASP A O 1
ATOM 71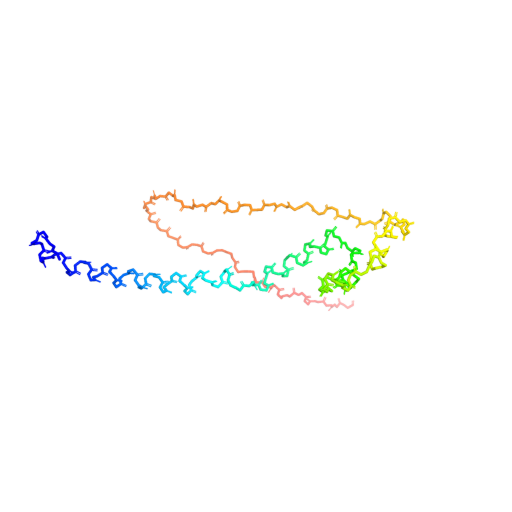4 N N . SER A 1 88 ? 35.407 -5.039 -23.116 1.00 48.22 88 SER A N 1
ATOM 715 C CA . SER A 1 88 ? 36.446 -5.208 -22.115 1.00 48.22 88 SER A CA 1
ATOM 716 C C . SER A 1 88 ? 36.917 -3.822 -21.701 1.00 48.22 88 SER A C 1
ATOM 718 O O . SER A 1 88 ? 37.947 -3.354 -22.178 1.00 48.22 88 SER A O 1
ATOM 720 N N . ASP A 1 89 ? 36.200 -3.180 -20.788 1.00 42.56 89 ASP A N 1
ATOM 721 C CA . ASP A 1 89 ? 36.626 -1.959 -20.108 1.00 42.56 89 ASP A CA 1
ATOM 722 C C . ASP A 1 89 ? 36.600 -2.167 -18.584 1.00 42.56 89 ASP A C 1
ATOM 724 O O . ASP A 1 89 ? 35.689 -1.790 -17.849 1.00 42.56 89 ASP A O 1
ATOM 728 N N . GLU A 1 90 ? 37.673 -2.806 -18.106 1.00 52.00 90 GLU A N 1
ATOM 729 C CA . GLU A 1 90 ? 38.031 -3.080 -16.707 1.00 52.00 90 GLU A CA 1
ATOM 730 C C . GLU A 1 90 ? 38.349 -1.813 -15.876 1.00 52.00 90 GLU A C 1
ATOM 732 O O . GLU A 1 90 ? 39.253 -1.808 -15.044 1.00 52.00 90 GLU A O 1
ATOM 737 N N . GLU A 1 91 ? 37.618 -0.714 -16.042 1.00 51.78 91 GLU A N 1
ATOM 738 C CA . GLU A 1 91 ? 37.939 0.556 -15.384 1.00 51.78 91 GLU A CA 1
ATOM 739 C C . GLU A 1 91 ? 36.666 1.134 -14.738 1.00 51.78 91 GLU A C 1
ATOM 741 O O . GLU A 1 91 ? 35.926 1.883 -15.367 1.00 51.78 91 GLU A O 1
ATOM 746 N N . ASN A 1 92 ? 36.442 0.799 -13.453 1.00 48.34 92 ASN A N 1
ATOM 747 C CA . ASN A 1 92 ? 35.495 1.418 -12.493 1.00 48.34 92 ASN A CA 1
ATOM 748 C C . ASN A 1 92 ? 34.326 0.549 -11.965 1.00 48.34 92 ASN A C 1
ATOM 750 O O . ASN A 1 92 ? 33.244 1.059 -11.667 1.00 48.34 92 ASN A O 1
ATOM 754 N N . CYS A 1 93 ? 34.547 -0.742 -11.696 1.00 49.94 93 CYS A N 1
ATOM 755 C CA . CYS A 1 93 ? 33.736 -1.452 -10.696 1.00 49.94 93 CYS A CA 1
ATOM 756 C C . CYS A 1 93 ? 34.149 -1.006 -9.279 1.00 49.94 93 CYS A C 1
ATOM 758 O O . CYS A 1 93 ? 34.866 -1.715 -8.570 1.00 49.94 93 CYS A O 1
ATOM 760 N N . VAL A 1 94 ? 33.729 0.188 -8.842 1.00 52.94 94 VAL A N 1
ATOM 761 C CA . VAL A 1 94 ? 33.873 0.594 -7.434 1.00 52.94 94 VAL A CA 1
ATOM 762 C C . VAL A 1 94 ? 32.922 -0.255 -6.600 1.00 52.94 94 VAL A C 1
ATOM 764 O O . VAL A 1 94 ? 31.741 0.044 -6.445 1.00 52.94 94 VAL A O 1
ATOM 767 N N . VAL A 1 95 ? 33.456 -1.341 -6.044 1.00 61.66 95 VAL A N 1
ATOM 768 C CA . VAL A 1 95 ? 32.775 -2.152 -5.037 1.00 61.66 95 VAL A CA 1
ATOM 769 C C . VAL A 1 95 ? 32.599 -1.286 -3.793 1.00 61.66 95 VAL A C 1
ATOM 771 O O . VAL A 1 95 ? 33.503 -1.150 -2.967 1.00 61.66 95 VAL A O 1
ATOM 774 N N . VAL A 1 96 ? 31.433 -0.654 -3.663 1.00 55.00 96 VAL A N 1
ATOM 775 C CA . VAL A 1 96 ? 31.115 0.160 -2.489 1.00 55.00 96 VAL A CA 1
ATOM 776 C C . VAL A 1 96 ? 30.796 -0.779 -1.321 1.00 55.00 96 VAL A C 1
ATOM 778 O O . VAL A 1 96 ? 29.841 -1.556 -1.403 1.00 55.00 96 VAL A O 1
ATOM 781 N N . PRO A 1 97 ? 31.545 -0.738 -0.205 1.00 62.62 97 PRO A N 1
ATOM 782 C CA . PRO A 1 97 ? 31.248 -1.579 0.944 1.00 62.62 97 PRO A CA 1
ATOM 783 C C . PRO A 1 97 ? 29.896 -1.182 1.551 1.00 62.62 97 PRO A C 1
ATOM 785 O O . PRO A 1 97 ? 29.753 -0.139 2.192 1.00 62.62 97 PRO A O 1
ATOM 788 N N . THR A 1 98 ? 28.878 -2.028 1.390 1.00 62.38 98 THR A N 1
ATOM 789 C CA . THR A 1 98 ? 27.564 -1.792 1.996 1.00 62.38 98 THR A CA 1
ATOM 790 C C . THR A 1 98 ? 27.597 -2.169 3.476 1.00 62.38 98 THR A C 1
ATOM 792 O O . THR A 1 98 ? 27.534 -3.343 3.849 1.00 62.38 98 THR A O 1
ATOM 795 N N . LYS A 1 99 ? 27.675 -1.173 4.361 1.00 62.94 99 LYS A N 1
ATOM 796 C CA . LYS A 1 99 ? 27.565 -1.389 5.809 1.00 62.94 99 LYS A CA 1
ATOM 797 C C . LYS A 1 99 ? 26.095 -1.602 6.195 1.00 62.94 99 LYS A C 1
ATOM 799 O O . LYS A 1 99 ? 25.339 -0.640 6.315 1.00 62.94 99 LYS A O 1
ATOM 804 N N . ARG A 1 100 ? 25.684 -2.853 6.451 1.00 56.16 100 ARG A N 1
ATOM 805 C CA . ARG A 1 100 ? 24.389 -3.164 7.096 1.00 56.16 100 ARG A CA 1
ATOM 806 C C . ARG A 1 100 ? 24.338 -2.483 8.465 1.00 56.16 100 ARG A C 1
ATOM 808 O O . ARG A 1 100 ? 25.007 -2.907 9.402 1.00 56.16 100 ARG A O 1
ATOM 815 N N . ARG A 1 101 ? 23.518 -1.440 8.613 1.00 56.09 101 ARG A N 1
ATOM 816 C CA . ARG A 1 101 ? 23.205 -0.853 9.923 1.00 56.09 101 ARG A CA 1
ATOM 817 C C . ARG A 1 101 ? 21.959 -1.546 10.467 1.00 56.09 101 ARG A C 1
ATOM 819 O O . ARG A 1 101 ? 20.854 -1.021 10.376 1.00 56.09 101 ARG A O 1
ATOM 826 N N . SER A 1 102 ? 22.123 -2.754 11.007 1.00 57.56 102 SER A N 1
ATOM 827 C CA . SER A 1 102 ? 21.053 -3.394 11.773 1.00 57.56 102 SER A CA 1
ATOM 828 C C . SER A 1 102 ? 20.777 -2.547 13.015 1.00 57.56 102 SER A C 1
ATOM 830 O O . SER A 1 102 ? 21.525 -2.600 13.988 1.00 57.56 102 SER A O 1
ATOM 832 N N . ARG A 1 103 ? 19.708 -1.748 13.009 1.00 60.72 103 ARG A N 1
ATOM 833 C CA . ARG A 1 103 ? 19.143 -1.189 14.244 1.00 60.72 103 ARG A CA 1
ATOM 834 C C . ARG A 1 103 ? 18.244 -2.245 14.893 1.00 60.72 103 ARG A C 1
ATOM 836 O O . ARG A 1 103 ? 17.043 -2.050 15.008 1.00 60.72 103 ARG A O 1
ATOM 843 N N . ILE A 1 104 ? 18.834 -3.363 15.321 1.00 55.28 104 ILE A N 1
ATOM 844 C CA . ILE A 1 104 ? 18.316 -4.078 16.491 1.00 55.28 104 ILE A CA 1
ATOM 845 C C . ILE A 1 104 ? 18.859 -3.286 17.672 1.00 55.28 104 ILE A C 1
ATOM 847 O O . ILE A 1 104 ? 20.039 -3.348 17.966 1.00 55.28 104 ILE A O 1
ATOM 851 N N . ASN A 1 105 ? 18.020 -2.423 18.231 1.00 50.19 105 ASN A N 1
ATOM 852 C CA . ASN A 1 105 ? 18.191 -1.817 19.546 1.00 50.19 105 ASN A CA 1
ATOM 853 C C . ASN A 1 105 ? 16.776 -1.503 20.029 1.00 50.19 105 ASN A C 1
ATOM 855 O O . ASN A 1 105 ? 16.283 -0.382 19.901 1.00 50.19 105 ASN A O 1
ATOM 859 N N . THR A 1 106 ? 16.091 -2.529 20.522 1.00 58.91 106 THR A N 1
ATOM 860 C CA . THR A 1 106 ? 14.963 -2.355 21.430 1.00 58.91 106 THR A CA 1
ATOM 861 C C . THR A 1 106 ? 15.551 -1.752 22.703 1.00 58.91 106 THR A C 1
ATOM 863 O O . THR A 1 106 ? 16.260 -2.432 23.440 1.00 58.91 106 THR A O 1
ATOM 866 N N . ALA A 1 107 ? 15.336 -0.459 22.942 1.00 50.50 107 ALA A N 1
ATOM 867 C CA . ALA A 1 107 ? 15.692 0.143 24.219 1.00 50.50 107 ALA A CA 1
ATOM 868 C C . ALA A 1 107 ? 14.656 -0.309 25.254 1.00 50.50 107 ALA A C 1
ATOM 870 O O . ALA A 1 107 ? 13.564 0.247 25.343 1.00 50.50 107 ALA A O 1
ATOM 871 N N . ALA A 1 108 ? 14.996 -1.352 26.001 1.00 47.62 108 ALA A N 1
ATOM 872 C CA . ALA A 1 108 ? 14.321 -1.703 27.234 1.00 47.62 108 ALA A CA 1
ATOM 873 C C . ALA A 1 108 ? 15.374 -1.907 28.325 1.00 47.62 108 ALA A C 1
ATOM 875 O O . ALA A 1 108 ? 15.887 -3.005 28.517 1.00 47.62 108 ALA A O 1
ATOM 876 N N . ASN A 1 109 ? 15.671 -0.838 29.061 1.00 41.03 109 ASN A N 1
ATOM 877 C CA . ASN A 1 109 ? 15.880 -0.937 30.497 1.00 41.03 109 ASN A CA 1
ATOM 878 C C . ASN A 1 109 ? 15.315 0.312 31.190 1.00 41.03 109 ASN A C 1
ATOM 880 O O . ASN A 1 109 ? 15.516 1.456 30.797 1.00 41.03 109 ASN A O 1
ATOM 884 N N . SER A 1 110 ? 14.498 0.044 32.196 1.00 60.31 110 SER A N 1
ATOM 885 C CA . SER A 1 110 ? 13.868 0.995 33.093 1.00 60.31 110 SER A CA 1
ATOM 886 C C . SER A 1 110 ? 14.840 1.401 34.197 1.00 60.31 110 SER A C 1
ATOM 888 O O . SER A 1 110 ? 15.327 0.531 34.915 1.00 60.31 110 SER A O 1
ATOM 890 N N . SER A 1 111 ? 15.016 2.699 34.426 1.00 43.44 111 SER A N 1
ATOM 891 C CA . SER A 1 111 ? 15.292 3.226 35.766 1.00 43.44 111 SER A CA 1
ATOM 892 C C . SER A 1 111 ? 14.944 4.708 35.815 1.00 43.44 111 SER A C 1
ATOM 894 O O . SER A 1 111 ? 15.493 5.518 35.072 1.00 43.44 111 SER A O 1
ATOM 896 N N . ALA A 1 112 ? 14.000 5.042 36.687 1.00 49.16 112 ALA A N 1
ATOM 897 C CA . ALA A 1 112 ? 13.660 6.404 37.046 1.00 49.16 112 ALA A CA 1
ATOM 898 C C . ALA A 1 112 ? 14.880 7.134 37.629 1.00 49.16 112 ALA A C 1
ATOM 900 O O . ALA A 1 112 ? 15.526 6.595 38.521 1.00 49.16 112 ALA A O 1
ATOM 901 N N . SER A 1 113 ? 15.156 8.352 37.157 1.00 39.91 113 SER A N 1
ATOM 902 C CA . SER A 1 113 ? 15.421 9.538 37.989 1.00 39.91 113 SER A CA 1
ATOM 903 C C . SER A 1 113 ? 15.865 10.717 37.112 1.00 39.91 113 SER A C 1
ATOM 905 O O . SER A 1 113 ? 16.821 10.606 36.357 1.00 39.91 113 SER A O 1
ATOM 907 N N . GLY A 1 114 ? 15.149 11.836 37.240 1.00 39.47 114 GLY A N 1
ATOM 908 C CA . GLY A 1 114 ? 15.703 1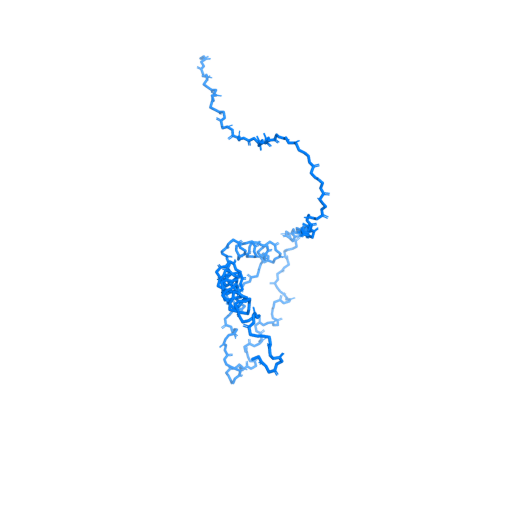3.192 37.249 1.00 39.47 114 GLY A CA 1
ATOM 909 C C . GLY A 1 114 ? 16.552 13.692 36.074 1.00 39.47 114 GLY A C 1
ATOM 910 O O . GLY A 1 114 ? 17.763 13.522 36.062 1.00 39.47 114 GLY A O 1
ATOM 911 N N . GLY A 1 115 ? 15.940 14.550 35.251 1.00 42.00 115 GLY A N 1
ATOM 912 C CA . GLY A 1 115 ? 16.554 15.840 34.920 1.00 42.00 115 GLY A CA 1
ATOM 913 C C . GLY A 1 115 ? 17.243 16.000 33.559 1.00 42.00 115 GLY A C 1
ATOM 914 O O . GLY A 1 115 ? 18.155 15.271 33.197 1.00 42.00 115 GLY A O 1
ATOM 915 N N . SER A 1 116 ? 16.875 17.112 32.916 1.00 40.31 116 SER A N 1
ATOM 916 C CA . SER A 1 116 ? 17.612 17.866 31.892 1.00 40.31 116 SER A CA 1
ATOM 917 C C . SER A 1 116 ? 17.488 17.421 30.428 1.00 40.31 116 SER A C 1
ATOM 919 O O . SER A 1 116 ? 18.133 16.497 29.944 1.00 40.31 116 SER A O 1
ATOM 921 N N . ILE A 1 117 ? 16.669 18.186 29.701 1.00 49.62 117 ILE A N 1
ATOM 922 C CA . ILE A 1 117 ? 16.655 18.281 28.242 1.00 49.62 117 ILE A CA 1
ATOM 923 C C . ILE A 1 117 ? 17.957 18.975 27.819 1.00 49.62 117 ILE A C 1
ATOM 925 O O . ILE A 1 117 ? 18.171 20.134 28.165 1.00 49.62 117 ILE A O 1
ATOM 929 N N . GLN A 1 118 ? 18.800 18.300 27.038 1.00 42.62 118 GLN A N 1
ATOM 930 C CA . GLN A 1 118 ? 19.856 18.952 26.260 1.00 42.62 118 GLN A CA 1
ATOM 931 C C . GLN A 1 118 ? 19.780 18.481 24.808 1.00 42.62 118 GLN A C 1
ATOM 933 O O . GLN A 1 118 ? 20.206 17.384 24.456 1.00 42.62 118 GLN A O 1
ATOM 938 N N . SER A 1 119 ? 19.202 19.331 23.962 1.00 43.94 119 SER A N 1
ATOM 939 C CA . SER A 1 119 ? 19.324 19.270 22.508 1.00 43.94 119 SER A CA 1
ATOM 940 C C . SER A 1 119 ? 20.592 20.013 22.069 1.00 43.94 119 SER A C 1
ATOM 942 O O . SER A 1 119 ? 20.758 21.184 22.402 1.00 43.94 119 SER A O 1
ATOM 944 N N . LEU A 1 120 ? 21.448 19.354 21.288 1.00 47.09 120 LEU A N 1
ATOM 945 C CA . LEU A 1 120 ? 22.609 19.915 20.579 1.00 47.09 120 LEU A CA 1
ATOM 946 C C . LEU A 1 120 ? 22.494 19.570 19.079 1.00 47.09 120 LEU A C 1
ATOM 948 O O . LEU A 1 120 ? 21.895 18.545 18.755 1.00 47.09 120 LEU A O 1
ATOM 952 N N . PRO A 1 121 ? 23.189 20.275 18.170 1.00 46.16 121 PRO A N 1
ATOM 953 C CA . PRO A 1 121 ? 23.241 21.719 17.984 1.00 46.16 121 PRO A CA 1
ATOM 954 C C . PRO A 1 121 ? 22.735 22.113 16.578 1.00 46.16 121 PRO A C 1
ATOM 956 O O . PRO A 1 121 ? 22.795 21.353 15.612 1.00 46.16 121 PRO A O 1
ATOM 959 N N . PHE A 1 122 ? 22.235 23.340 16.474 1.00 37.00 122 PHE A N 1
ATOM 960 C CA . PHE A 1 122 ? 21.814 23.991 15.236 1.00 37.00 122 PHE A CA 1
ATOM 961 C C . PHE A 1 122 ? 23.055 24.491 14.476 1.00 37.00 122 PHE A C 1
ATOM 963 O O . PHE A 1 122 ? 23.776 25.352 14.979 1.00 37.00 122 PHE A O 1
ATOM 970 N N . ASN A 1 123 ? 23.319 23.954 13.280 1.00 43.09 123 ASN A N 1
ATOM 971 C CA . ASN A 1 123 ? 24.349 24.482 12.381 1.00 43.09 123 ASN A CA 1
ATOM 972 C C . ASN A 1 123 ? 23.899 25.846 11.837 1.00 43.09 123 ASN A C 1
ATOM 974 O O . ASN A 1 123 ? 22.917 25.938 11.102 1.00 43.09 123 ASN A O 1
ATOM 978 N N . ARG A 1 124 ? 24.632 26.900 12.203 1.00 40.38 124 ARG A N 1
ATOM 979 C CA . ARG A 1 124 ? 24.492 28.260 11.670 1.00 40.38 124 ARG A CA 1
ATOM 980 C C . ARG A 1 124 ? 25.454 28.430 10.483 1.00 40.38 124 ARG A C 1
ATOM 982 O O . ARG A 1 124 ? 26.618 28.067 10.634 1.00 40.38 124 ARG A O 1
ATOM 989 N N . PRO A 1 125 ? 25.029 28.978 9.332 1.00 40.16 125 PRO A N 1
ATOM 990 C CA . PRO A 1 125 ? 25.957 29.362 8.275 1.00 40.16 125 PRO A CA 1
ATOM 991 C C . PRO A 1 125 ? 26.618 30.701 8.637 1.00 40.16 125 PRO A C 1
ATOM 993 O O . PRO A 1 125 ? 25.924 31.694 8.865 1.00 40.16 125 PRO A O 1
ATOM 996 N N . ASP A 1 126 ? 27.950 30.720 8.714 1.00 40.09 126 ASP A N 1
ATOM 997 C CA . ASP A 1 126 ? 28.729 31.946 8.895 1.00 40.09 126 ASP A CA 1
ATOM 998 C C . ASP A 1 126 ? 28.778 32.739 7.585 1.00 40.09 126 ASP A C 1
ATOM 1000 O O . ASP A 1 126 ? 29.376 32.334 6.588 1.00 40.09 126 ASP A O 1
ATOM 1004 N N . THR A 1 127 ? 28.143 33.906 7.608 1.00 46.53 127 THR A N 1
ATOM 1005 C CA . THR A 1 127 ? 28.378 35.001 6.673 1.00 46.53 127 THR A CA 1
ATOM 1006 C C . THR A 1 127 ? 29.546 35.835 7.183 1.00 46.53 127 THR A C 1
ATOM 1008 O O . THR A 1 127 ? 29.449 36.423 8.259 1.00 46.53 127 THR A O 1
ATOM 1011 N N . SER A 1 128 ? 30.623 35.920 6.410 1.00 38.19 128 SER A N 1
ATOM 1012 C CA . SER A 1 128 ? 31.450 37.120 6.188 1.00 38.19 128 SER A CA 1
ATOM 1013 C C . SER A 1 128 ? 32.835 36.688 5.725 1.00 38.19 128 SER A C 1
ATOM 1015 O O . SER A 1 128 ? 33.404 35.762 6.288 1.00 38.19 128 SER A O 1
ATOM 1017 N N . LYS A 1 129 ? 33.354 37.363 4.695 1.00 41.56 129 LYS A N 1
ATOM 1018 C CA . LYS A 1 129 ? 34.721 37.906 4.587 1.00 41.56 129 LYS A CA 1
ATOM 1019 C C . LYS A 1 129 ? 34.768 38.714 3.291 1.00 41.56 129 LYS A C 1
ATOM 1021 O O . LYS A 1 129 ? 35.169 38.251 2.232 1.00 41.56 129 LYS A O 1
ATOM 1026 N N . GLU A 1 130 ? 34.277 39.936 3.418 1.00 40.66 130 GLU A N 1
ATOM 1027 C CA . GLU A 1 130 ? 34.633 41.071 2.580 1.00 40.66 130 GLU A CA 1
ATOM 1028 C C . GLU A 1 130 ? 36.071 41.490 2.924 1.00 40.66 130 GLU A C 1
ATOM 1030 O O . GLU A 1 130 ? 36.385 41.636 4.108 1.00 40.66 130 GLU A O 1
ATOM 1035 N N . LYS A 1 131 ? 36.933 41.624 1.905 1.00 41.41 131 LYS A N 1
ATOM 1036 C CA . LYS A 1 131 ? 37.853 42.761 1.697 1.00 41.41 131 LYS A CA 1
ATOM 1037 C C . LYS A 1 131 ? 38.704 42.547 0.432 1.00 41.41 131 LYS A C 1
ATOM 1039 O O . LYS A 1 131 ? 39.525 41.631 0.418 1.00 41.41 131 LYS A O 1
ATOM 1044 N N . PRO A 1 132 ? 38.591 43.413 -0.582 1.00 57.44 132 PRO A N 1
ATOM 1045 C CA . PRO A 1 132 ? 39.688 43.728 -1.486 1.00 57.44 132 PRO A CA 1
ATOM 1046 C C . PRO A 1 132 ? 40.173 45.159 -1.218 1.00 57.44 132 PRO A C 1
ATOM 1048 O O . PRO A 1 132 ? 39.360 46.012 -0.883 1.00 57.44 132 PRO A O 1
ATOM 1051 N N . GLU A 1 133 ? 41.474 45.410 -1.341 1.00 49.84 133 GLU A N 1
ATOM 1052 C CA . GLU A 1 133 ? 42.053 46.718 -1.705 1.00 49.84 133 GLU A CA 1
ATOM 1053 C C . GLU A 1 133 ? 43.588 46.657 -1.638 1.00 49.84 133 GLU A C 1
ATOM 1055 O O . GLU A 1 133 ? 44.122 45.898 -0.822 1.00 49.84 133 GLU A O 1
ATOM 1060 N N . PRO A 1 134 ? 44.293 47.574 -2.316 1.00 63.00 134 PRO A N 1
ATOM 1061 C CA . PRO A 1 134 ? 44.239 47.913 -3.738 1.00 63.00 134 PRO A CA 1
ATOM 1062 C C . PRO A 1 134 ? 45.497 47.443 -4.497 1.00 63.00 134 PRO A C 1
ATOM 1064 O O . PRO A 1 134 ? 46.556 47.236 -3.862 1.00 63.00 134 PRO A O 1
#

Radius of gyration: 30.16 Å; chains: 1; bounding box: 68×67×69 Å

pLDDT: mean 70.31, std 20.5, range [37.0, 96.62]

Secondary structure (DSSP, 8-state):
-TTS-TTSHHHHHHHHHHHHHHHHHHHHHHTHHHH---HHHHHHHHHHHHHH-TT--HHHHHHTTT--GGG--GGGGGGGTGGGSS----S-------------------------------------------

Sequence (134 aa):
STKGKAQSTPFLIVLTICTIGFHRFCKGRYESAFVINPLQEAMIKDTLEKAREPNLNIKRFLQSAYIHPIFKDEEYEDDRSEELLEDSDEENCVVVPTKRRSRINTAANSSASGGSIQSLPFNRPDTSKEKPEP

Foldseek 3Di:
DVVPPPVCVVVVVVVVVVVVVVVVVCCVPPVCVVPPDDPVNVVVVVVVVCLQCVPDDVCLVCVCVPPDPVPPPPVNCVVVVPVVPDDDDPPDNPPDDDDPPPPPDPDDDDDDDDDDDDDDDDDDDDDDDDDDDD